Protein AF-A0A8T5TEL5-F1 (afdb_monomer_lite)

Structure (mmCIF, N/CA/C/O backbone):
data_AF-A0A8T5TEL5-F1
#
_entry.id   AF-A0A8T5TEL5-F1
#
loop_
_atom_site.group_PDB
_atom_site.id
_atom_site.type_symbol
_atom_site.label_atom_id
_atom_site.label_alt_id
_atom_site.label_comp_id
_atom_site.label_asym_id
_atom_site.label_entity_id
_atom_site.label_seq_id
_atom_site.pdbx_PDB_ins_code
_atom_site.Cartn_x
_atom_site.Cartn_y
_atom_site.Cartn_z
_atom_site.occupancy
_atom_site.B_iso_or_equiv
_atom_site.auth_seq_id
_atom_site.auth_comp_id
_atom_site.auth_asym_id
_atom_site.auth_atom_id
_atom_site.pdbx_PDB_model_num
ATOM 1 N N . MET A 1 1 ? 15.816 4.395 -6.573 1.00 53.03 1 MET A N 1
ATOM 2 C CA . MET A 1 1 ? 15.335 3.875 -5.270 1.00 53.03 1 MET A CA 1
ATOM 3 C C . MET A 1 1 ? 14.617 4.912 -4.388 1.00 53.03 1 MET A C 1
ATOM 5 O O . MET A 1 1 ? 13.790 4.473 -3.602 1.00 53.03 1 MET A O 1
ATOM 9 N N . SER A 1 2 ? 14.842 6.239 -4.483 1.00 64.44 2 SER A N 1
ATOM 10 C CA . SER A 1 2 ? 14.123 7.202 -3.604 1.00 64.44 2 SER A CA 1
ATOM 11 C C . SER A 1 2 ? 12.626 7.335 -3.929 1.00 64.44 2 SER A C 1
ATOM 13 O O . SER A 1 2 ? 11.804 7.315 -3.021 1.00 64.44 2 SER A O 1
ATOM 15 N N . HIS A 1 3 ? 12.265 7.340 -5.216 1.00 78.56 3 HIS A N 1
ATOM 16 C CA . HIS A 1 3 ? 10.891 7.594 -5.664 1.00 78.56 3 HIS A CA 1
ATOM 17 C C . HIS A 1 3 ? 9.861 6.578 -5.136 1.00 78.56 3 HIS A C 1
ATOM 19 O O . HIS A 1 3 ? 8.778 6.951 -4.702 1.00 78.56 3 HIS A O 1
ATOM 25 N N . ILE A 1 4 ? 10.189 5.279 -5.116 1.00 87.56 4 ILE A N 1
ATOM 26 C CA . ILE A 1 4 ? 9.258 4.259 -4.603 1.00 87.56 4 ILE A CA 1
ATOM 27 C C . ILE A 1 4 ? 9.064 4.363 -3.088 1.00 87.56 4 ILE A C 1
ATOM 29 O O . ILE A 1 4 ? 7.975 4.113 -2.579 1.00 87.56 4 ILE A O 1
ATOM 33 N N . LYS A 1 5 ? 10.107 4.776 -2.362 1.00 88.31 5 LYS A N 1
ATOM 34 C CA . LYS A 1 5 ? 10.040 4.988 -0.916 1.00 88.31 5 LYS A CA 1
ATOM 35 C C . LYS A 1 5 ? 9.133 6.173 -0.581 1.00 88.31 5 LYS A C 1
ATOM 37 O O . LYS A 1 5 ? 8.303 6.060 0.315 1.00 88.31 5 LYS A O 1
ATOM 42 N N . GLU A 1 6 ? 9.255 7.264 -1.332 1.00 91.00 6 GLU A N 1
ATOM 43 C CA . GLU A 1 6 ? 8.390 8.443 -1.209 1.00 91.00 6 GLU A CA 1
ATOM 44 C C . GLU A 1 6 ? 6.922 8.094 -1.502 1.00 91.00 6 GLU A C 1
ATOM 46 O O . GLU A 1 6 ? 6.029 8.488 -0.750 1.00 91.00 6 GLU A O 1
ATOM 51 N N . GLU A 1 7 ? 6.663 7.279 -2.530 1.00 90.50 7 GLU A N 1
ATOM 52 C CA . GLU A 1 7 ? 5.315 6.782 -2.829 1.00 90.50 7 GLU A CA 1
ATOM 53 C C . GLU A 1 7 ? 4.754 5.925 -1.684 1.00 90.50 7 GLU A C 1
ATOM 55 O O . GLU A 1 7 ? 3.631 6.165 -1.234 1.00 90.50 7 GLU A O 1
ATOM 60 N N . ILE A 1 8 ? 5.538 4.984 -1.143 1.00 92.81 8 ILE A N 1
ATOM 61 C CA . ILE A 1 8 ? 5.139 4.188 0.030 1.00 92.81 8 ILE A CA 1
ATOM 62 C C . ILE A 1 8 ? 4.764 5.109 1.198 1.00 92.81 8 ILE A C 1
ATOM 64 O O . ILE A 1 8 ? 3.680 4.970 1.769 1.00 92.81 8 ILE A O 1
ATOM 68 N N . GLU A 1 9 ? 5.616 6.079 1.537 1.00 92.25 9 GLU A N 1
ATOM 69 C CA . GLU A 1 9 ? 5.362 7.023 2.631 1.00 92.25 9 GLU A CA 1
ATOM 70 C C . GLU A 1 9 ? 4.099 7.862 2.384 1.00 92.25 9 GLU A C 1
ATOM 72 O O . GLU A 1 9 ? 3.312 8.091 3.310 1.00 92.25 9 GLU A O 1
ATOM 77 N N . ARG A 1 10 ? 3.847 8.281 1.138 1.00 93.25 10 ARG A N 1
ATOM 78 C CA . ARG A 1 10 ? 2.641 9.027 0.752 1.00 93.25 10 ARG A CA 1
ATOM 79 C C . ARG A 1 10 ? 1.371 8.220 1.015 1.00 93.25 10 ARG A C 1
ATOM 81 O O . ARG A 1 10 ? 0.447 8.736 1.649 1.00 93.25 10 ARG A O 1
ATOM 88 N N . TYR A 1 11 ? 1.324 6.961 0.577 1.00 92.50 11 TYR A N 1
ATOM 89 C CA . TYR A 1 11 ? 0.157 6.097 0.788 1.00 92.50 11 TYR A CA 1
ATOM 90 C C . TYR A 1 11 ? -0.005 5.689 2.258 1.00 92.50 11 TYR A C 1
ATOM 92 O O . TYR A 1 11 ? -1.120 5.730 2.778 1.00 92.50 11 TYR A O 1
ATOM 100 N N . VAL A 1 12 ? 1.084 5.396 2.977 1.00 90.94 12 VAL A N 1
ATOM 101 C CA . VAL A 1 12 ? 1.036 5.155 4.433 1.00 90.94 12 VAL A CA 1
ATOM 102 C C . VAL A 1 12 ? 0.436 6.362 5.155 1.00 90.94 12 VAL A C 1
ATOM 104 O O . VAL A 1 12 ? -0.469 6.217 5.980 1.00 90.94 12 VAL A O 1
ATOM 107 N N . ASN A 1 13 ? 0.896 7.570 4.824 1.00 89.69 13 ASN A N 1
ATOM 108 C CA . ASN A 1 13 ? 0.374 8.799 5.409 1.00 89.69 13 ASN A CA 1
ATOM 109 C C . ASN A 1 13 ? -1.093 9.035 5.047 1.00 89.69 13 ASN A C 1
ATOM 111 O O . ASN A 1 13 ? -1.850 9.480 5.907 1.00 89.69 13 ASN A O 1
ATOM 115 N N . TYR A 1 14 ? -1.520 8.717 3.823 1.00 90.75 14 TYR A N 1
ATOM 116 C CA . TYR A 1 14 ? -2.926 8.798 3.422 1.00 90.75 14 TYR A CA 1
ATOM 117 C C . TYR A 1 14 ? -3.818 7.944 4.335 1.00 90.75 14 TYR A C 1
ATOM 119 O O . TYR A 1 14 ? -4.774 8.455 4.929 1.00 90.75 14 TYR A O 1
ATOM 127 N N . PHE A 1 15 ? -3.467 6.669 4.518 1.00 87.50 15 PHE A N 1
ATOM 128 C CA . PHE A 1 15 ? -4.255 5.745 5.331 1.00 87.50 15 PHE A CA 1
ATOM 129 C C . PHE A 1 15 ? -4.185 6.057 6.834 1.00 87.50 15 PHE A C 1
ATOM 131 O O . PHE A 1 15 ? -5.201 5.942 7.515 1.00 87.50 15 PHE A O 1
ATOM 138 N N . LYS A 1 16 ? -3.046 6.546 7.349 1.00 83.62 16 LYS A N 1
ATOM 139 C CA . LYS A 1 16 ? -2.919 6.994 8.752 1.00 83.62 16 LYS A CA 1
ATOM 140 C C . LYS A 1 16 ? -3.647 8.310 9.044 1.00 83.62 16 LYS A C 1
ATOM 142 O O . LYS A 1 16 ? -4.218 8.475 10.120 1.00 83.62 16 LYS A O 1
ATOM 147 N N . ARG A 1 17 ? -3.617 9.278 8.118 1.00 80.56 17 ARG A N 1
ATOM 148 C CA . ARG A 1 17 ? -4.244 10.604 8.303 1.00 80.56 17 ARG A CA 1
ATOM 149 C C . ARG A 1 17 ? -5.761 10.550 8.217 1.00 80.56 17 ARG A C 1
ATOM 151 O O . ARG A 1 17 ? -6.428 11.372 8.850 1.00 80.56 17 ARG A O 1
ATOM 158 N N . LYS A 1 18 ? -6.325 9.574 7.499 1.00 70.50 18 LYS A N 1
ATOM 159 C CA . LYS A 1 18 ? -7.733 9.203 7.657 1.00 70.50 18 LYS A CA 1
ATOM 160 C C . LYS A 1 18 ? -7.876 8.641 9.081 1.00 70.50 18 LYS A C 1
ATOM 162 O O . LYS A 1 18 ? -7.753 7.443 9.287 1.00 70.50 18 LYS A O 1
ATOM 167 N N . LYS A 1 19 ? -8.121 9.520 10.068 1.00 54.38 19 LYS A N 1
ATOM 168 C CA . LYS A 1 19 ? -8.234 9.292 11.535 1.00 54.38 19 LYS A CA 1
ATOM 169 C C . LYS A 1 19 ? -9.120 8.108 11.993 1.00 54.38 19 LYS A C 1
ATOM 171 O O . LYS A 1 19 ? -9.319 7.931 13.191 1.00 54.38 19 LYS A O 1
ATOM 176 N N . LYS A 1 20 ? -9.693 7.336 11.070 1.00 59.12 20 LYS A N 1
ATOM 177 C CA . LYS A 1 20 ? -10.564 6.189 11.315 1.00 59.12 20 LYS A CA 1
ATOM 178 C C . LYS A 1 20 ? -9.821 4.861 11.447 1.00 59.12 20 LYS A C 1
ATOM 180 O O . LYS A 1 20 ? -10.375 3.986 12.090 1.00 59.12 20 LYS A O 1
ATOM 185 N N . TYR A 1 21 ? -8.614 4.717 10.897 1.00 61.97 21 TYR A N 1
ATOM 186 C CA . TYR A 1 21 ? -7.900 3.441 10.947 1.00 61.97 21 TYR A CA 1
ATOM 187 C C . TYR A 1 21 ? -6.900 3.419 12.098 1.00 61.97 21 TYR A C 1
ATOM 189 O O . TYR A 1 21 ? -5.820 4.008 12.021 1.00 61.97 21 TYR A O 1
ATOM 197 N N . LYS A 1 22 ? -7.270 2.747 13.188 1.00 65.25 22 LYS A N 1
ATOM 198 C CA . LYS A 1 22 ? -6.328 2.405 14.263 1.00 65.25 22 LYS A CA 1
ATOM 199 C C . LYS A 1 22 ? -5.580 1.104 13.960 1.00 65.25 22 LYS A C 1
ATOM 201 O O . LYS A 1 22 ? -4.630 0.793 14.672 1.00 65.25 22 LYS A O 1
ATOM 206 N N . PHE A 1 23 ? -5.989 0.388 12.907 1.00 70.06 23 PHE A N 1
ATOM 207 C CA . PHE A 1 23 ? -5.426 -0.893 12.464 1.00 70.06 23 PHE A CA 1
ATOM 208 C C . PHE A 1 23 ? -5.333 -1.908 13.606 1.00 70.06 23 PHE A C 1
ATOM 210 O O . PHE A 1 23 ? -4.331 -2.588 13.811 1.00 70.06 23 PHE A O 1
ATOM 217 N N . THR A 1 24 ? -6.398 -1.959 14.396 1.00 69.25 24 THR A N 1
ATOM 218 C CA . THR A 1 24 ? -6.531 -2.816 15.575 1.00 69.25 24 THR A CA 1
ATOM 219 C C . THR A 1 24 ? -7.311 -4.092 15.297 1.00 69.25 24 THR A C 1
ATOM 221 O O . THR A 1 24 ? -7.236 -5.025 16.097 1.00 69.25 24 THR A O 1
ATOM 224 N N . ASN A 1 25 ? -8.040 -4.156 14.180 1.00 73.25 25 ASN A N 1
ATOM 225 C CA . ASN A 1 25 ? -8.844 -5.313 13.804 1.00 73.25 25 ASN A CA 1
ATOM 226 C C . ASN A 1 25 ? -8.718 -5.652 12.306 1.00 73.25 25 ASN A C 1
ATOM 228 O O . ASN A 1 25 ? -8.128 -4.910 11.521 1.00 73.25 25 ASN A O 1
ATOM 232 N N . LYS A 1 26 ? -9.262 -6.813 11.926 1.00 80.94 26 LYS A N 1
ATOM 233 C CA . LYS A 1 26 ? -9.224 -7.319 10.550 1.00 80.94 26 LYS A CA 1
ATOM 234 C C . LYS A 1 26 ? -10.084 -6.486 9.591 1.00 80.94 26 LYS A C 1
ATOM 236 O O . LYS A 1 26 ? -9.664 -6.262 8.467 1.00 80.94 26 LYS A O 1
ATOM 241 N N . GLU A 1 27 ? -11.233 -5.979 10.035 1.00 85.00 27 GLU A N 1
ATOM 242 C CA . GLU A 1 27 ? -12.148 -5.194 9.189 1.00 85.00 27 GLU A CA 1
ATOM 243 C C . GLU A 1 27 ? -11.493 -3.917 8.649 1.00 85.00 27 GLU A C 1
ATOM 245 O O . GLU A 1 27 ? -11.680 -3.557 7.492 1.00 85.00 27 GLU A O 1
ATOM 250 N N . GLU A 1 28 ? -10.684 -3.243 9.467 1.00 83.69 28 GLU A N 1
ATOM 251 C CA . GLU A 1 28 ? -9.908 -2.074 9.050 1.00 83.69 28 GLU A CA 1
ATOM 252 C C . GLU A 1 28 ? -8.879 -2.421 7.962 1.00 83.69 28 GLU A C 1
ATOM 254 O O . GLU A 1 28 ? -8.667 -1.633 7.042 1.00 83.69 28 GLU A O 1
ATOM 259 N N . ILE A 1 29 ? -8.257 -3.600 8.053 1.00 85.50 29 ILE A N 1
ATOM 260 C CA . ILE A 1 29 ? -7.303 -4.104 7.054 1.00 85.50 29 ILE A CA 1
ATOM 261 C C . ILE A 1 29 ? -8.042 -4.474 5.766 1.00 85.50 29 ILE A C 1
ATOM 263 O O . ILE A 1 29 ? -7.617 -4.065 4.686 1.00 85.50 29 ILE A O 1
ATOM 267 N N . ASP A 1 30 ? -9.167 -5.179 5.881 1.00 86.25 30 ASP A N 1
ATOM 268 C CA . ASP A 1 30 ? -9.997 -5.581 4.746 1.00 86.25 30 ASP A CA 1
ATOM 269 C C . ASP A 1 30 ? -10.503 -4.345 3.982 1.00 86.25 30 ASP A C 1
ATOM 271 O O . ASP A 1 30 ? -10.415 -4.300 2.758 1.00 86.25 30 ASP A O 1
ATOM 275 N N . GLN A 1 31 ? -10.910 -3.281 4.686 1.00 88.00 31 GLN A N 1
ATOM 276 C CA . GLN A 1 31 ? -11.290 -2.009 4.060 1.00 88.00 31 GLN A CA 1
ATOM 277 C C . GLN A 1 31 ? -10.148 -1.346 3.285 1.00 88.00 31 GLN A C 1
ATOM 279 O O . GLN A 1 31 ? -10.403 -0.695 2.271 1.00 88.00 31 GLN A O 1
ATOM 284 N N . VAL A 1 32 ? -8.900 -1.468 3.751 1.00 88.81 32 VAL A N 1
ATOM 285 C CA . VAL A 1 32 ? -7.743 -0.984 2.988 1.00 88.81 32 VAL A CA 1
ATOM 286 C C . VAL A 1 32 ? -7.535 -1.854 1.755 1.00 88.81 32 VAL A C 1
ATOM 288 O O . VAL A 1 32 ? -7.434 -1.297 0.664 1.00 88.81 32 VAL A O 1
ATOM 291 N N . LEU A 1 33 ? -7.545 -3.182 1.902 1.00 89.25 33 LEU A N 1
ATOM 292 C CA . LEU A 1 33 ? -7.354 -4.133 0.800 1.00 89.25 33 LEU A CA 1
ATOM 293 C C . LEU A 1 33 ? -8.373 -3.946 -0.330 1.00 89.25 33 LEU A C 1
ATOM 295 O O . LEU A 1 33 ? -8.010 -4.061 -1.497 1.00 89.25 33 LEU A O 1
ATOM 299 N N . THR A 1 34 ? -9.624 -3.621 0.001 1.00 90.19 34 THR A N 1
ATOM 300 C CA . THR A 1 34 ? -10.689 -3.389 -0.987 1.00 90.19 34 THR A CA 1
ATOM 301 C C . THR A 1 34 ? -10.797 -1.935 -1.446 1.00 90.19 34 THR A C 1
ATOM 303 O O . THR A 1 34 ? -11.727 -1.598 -2.173 1.00 90.19 34 THR A O 1
ATOM 306 N N . SER A 1 35 ? -9.919 -1.038 -0.991 1.00 91.06 35 SER A N 1
ATOM 307 C CA . SER A 1 35 ? -9.998 0.375 -1.366 1.00 91.06 35 SER A CA 1
ATOM 308 C C . SER A 1 35 ? -9.361 0.644 -2.726 1.00 91.06 35 SER A C 1
ATOM 310 O O . SER A 1 35 ? -8.250 0.190 -3.007 1.00 91.06 35 SER A O 1
ATOM 312 N N . ASP A 1 36 ? -10.001 1.506 -3.519 1.00 93.50 36 ASP A N 1
ATOM 313 C CA . ASP A 1 36 ? -9.453 1.981 -4.798 1.00 93.50 36 ASP A CA 1
ATOM 314 C C . ASP A 1 36 ? -8.048 2.571 -4.634 1.00 93.50 36 ASP A C 1
ATOM 316 O O . ASP A 1 36 ? -7.175 2.392 -5.477 1.00 93.50 36 ASP A O 1
ATOM 320 N N . LYS A 1 37 ? -7.795 3.232 -3.498 1.00 92.00 37 LYS A N 1
ATOM 321 C CA . LYS A 1 37 ? -6.491 3.828 -3.197 1.00 92.00 37 LYS A CA 1
ATOM 322 C C . LYS A 1 37 ? -5.396 2.799 -2.945 1.00 92.00 37 LYS A C 1
ATOM 324 O O . LYS A 1 37 ? -4.242 3.074 -3.258 1.00 92.00 37 LYS A O 1
ATOM 329 N N . TYR A 1 38 ? -5.729 1.638 -2.391 1.00 92.44 38 TYR A N 1
ATOM 330 C CA . TYR A 1 38 ? -4.761 0.556 -2.254 1.00 92.44 38 TYR A CA 1
ATOM 331 C C . TYR A 1 38 ? -4.478 -0.107 -3.605 1.00 92.44 38 TYR A C 1
ATOM 333 O O . TYR A 1 38 ? -3.319 -0.365 -3.919 1.00 92.44 38 TYR A O 1
ATOM 341 N N . LEU A 1 39 ? -5.500 -0.291 -4.448 1.00 92.94 39 LEU A N 1
ATOM 342 C CA . LEU A 1 39 ? -5.308 -0.760 -5.825 1.00 92.94 39 LEU A CA 1
ATOM 343 C C . LEU A 1 39 ? -4.420 0.201 -6.632 1.00 92.94 39 LEU A C 1
ATOM 345 O O . LEU A 1 39 ? -3.505 -0.234 -7.327 1.00 92.94 39 LEU A O 1
ATOM 349 N N . GLU A 1 40 ? -4.627 1.512 -6.491 1.00 93.88 40 GLU A N 1
ATOM 350 C CA . GLU A 1 40 ? -3.789 2.545 -7.113 1.00 93.88 40 GLU A CA 1
ATOM 351 C C . GLU A 1 40 ? -2.331 2.470 -6.635 1.00 93.88 40 GLU A C 1
ATOM 353 O O . GLU A 1 40 ? -1.409 2.556 -7.449 1.00 93.88 40 GLU A O 1
ATOM 358 N N . PHE A 1 41 ? -2.110 2.245 -5.335 1.00 93.56 41 PHE A N 1
ATOM 359 C CA . PHE A 1 41 ? -0.776 2.019 -4.780 1.00 93.56 41 PHE A CA 1
ATOM 360 C C . PHE A 1 41 ? -0.105 0.794 -5.408 1.00 93.56 41 PHE A C 1
ATOM 362 O O . PHE A 1 41 ? 0.998 0.915 -5.938 1.00 93.56 41 PHE A O 1
ATOM 369 N N . VAL A 1 42 ? -0.775 -0.361 -5.397 1.00 90.94 42 VAL A N 1
ATOM 370 C CA . VAL A 1 42 ? -0.233 -1.610 -5.954 1.00 90.94 42 VAL A CA 1
ATOM 371 C C . VAL A 1 42 ? 0.121 -1.426 -7.431 1.00 90.94 42 VAL A C 1
ATOM 373 O O . VAL A 1 42 ? 1.243 -1.727 -7.836 1.00 90.94 42 VAL A O 1
ATOM 376 N N . ASN A 1 43 ? -0.774 -0.828 -8.220 1.00 89.69 43 ASN A N 1
ATOM 377 C CA . ASN A 1 43 ? -0.514 -0.526 -9.628 1.00 89.69 43 ASN A CA 1
ATOM 378 C C . ASN A 1 43 ? 0.674 0.425 -9.814 1.00 89.69 43 ASN A C 1
ATOM 380 O O . ASN A 1 43 ? 1.478 0.231 -10.721 1.00 89.69 43 ASN A O 1
ATOM 384 N N . THR A 1 44 ? 0.829 1.426 -8.944 1.00 90.19 44 THR A N 1
ATOM 385 C CA . THR A 1 44 ? 1.981 2.339 -8.975 1.00 90.19 44 THR A CA 1
ATOM 386 C C . THR A 1 44 ? 3.292 1.585 -8.741 1.00 90.19 44 THR A C 1
ATOM 388 O O . THR A 1 44 ? 4.260 1.808 -9.467 1.00 90.19 44 THR A O 1
ATOM 391 N N . VAL A 1 45 ? 3.320 0.660 -7.775 1.00 89.69 45 VAL A N 1
ATOM 392 C CA . VAL A 1 45 ? 4.494 -0.178 -7.484 1.00 89.69 45 VAL A CA 1
ATOM 393 C C . VAL A 1 45 ? 4.844 -1.051 -8.689 1.00 89.69 45 VAL A C 1
ATOM 395 O O . VAL A 1 45 ? 5.981 -1.010 -9.160 1.00 89.69 45 VAL A O 1
ATOM 398 N N . TYR A 1 46 ? 3.874 -1.789 -9.234 1.00 84.94 46 TYR A N 1
ATOM 399 C CA . TYR A 1 46 ? 4.099 -2.627 -10.415 1.00 84.94 46 TYR A CA 1
ATOM 400 C C . TYR A 1 46 ? 4.577 -1.804 -11.614 1.00 84.94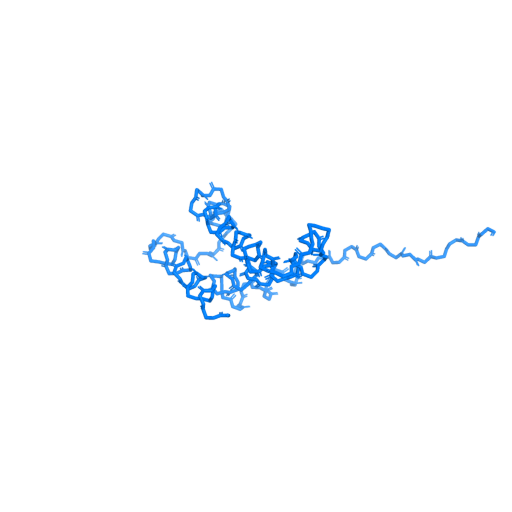 46 TYR A C 1
ATOM 402 O O . TYR A 1 46 ? 5.558 -2.171 -12.258 1.00 84.94 46 TYR A O 1
ATOM 410 N N . ASN A 1 47 ? 3.946 -0.661 -11.888 1.00 84.81 47 ASN A N 1
ATOM 411 C CA . ASN A 1 47 ? 4.339 0.211 -12.993 1.00 84.81 47 ASN A CA 1
ATOM 412 C C . ASN A 1 47 ? 5.761 0.750 -12.822 1.00 84.81 47 ASN A C 1
ATOM 414 O O . ASN A 1 47 ? 6.509 0.788 -13.797 1.00 84.81 47 ASN A O 1
ATOM 418 N N . PHE A 1 48 ? 6.159 1.127 -11.606 1.00 85.12 48 PHE A N 1
ATOM 419 C CA . PHE A 1 48 ? 7.510 1.607 -11.323 1.00 85.12 48 PHE A CA 1
ATOM 420 C C . PHE A 1 48 ? 8.573 0.558 -11.674 1.00 85.12 48 PHE A C 1
ATOM 422 O O . PHE A 1 48 ? 9.502 0.851 -12.430 1.00 85.12 48 PHE A O 1
ATOM 429 N N . TYR A 1 49 ? 8.409 -0.675 -11.189 1.00 79.62 49 TYR A N 1
ATOM 430 C CA . TYR A 1 49 ? 9.375 -1.747 -11.441 1.00 79.62 49 TYR A CA 1
ATOM 431 C C . TYR A 1 49 ? 9.337 -2.250 -12.889 1.00 79.62 49 TYR A C 1
ATOM 433 O O . TYR A 1 49 ? 10.389 -2.499 -13.479 1.00 79.62 49 TYR A O 1
ATOM 441 N N . ASN A 1 50 ? 8.157 -2.286 -13.514 1.00 75.75 50 ASN A N 1
ATOM 442 C CA . ASN A 1 50 ? 8.027 -2.595 -14.939 1.00 75.75 50 ASN A CA 1
ATOM 443 C C . ASN A 1 50 ? 8.695 -1.534 -15.829 1.00 75.75 50 ASN A C 1
ATOM 445 O O . ASN A 1 50 ? 9.293 -1.878 -16.847 1.00 75.75 50 ASN A O 1
ATOM 449 N N . THR A 1 51 ? 8.623 -0.253 -15.451 1.00 75.06 51 THR A N 1
ATOM 450 C CA . THR A 1 51 ? 9.211 0.858 -16.218 1.00 75.06 51 THR A CA 1
ATOM 451 C C . THR A 1 51 ? 10.729 0.909 -16.060 1.00 75.06 51 THR A C 1
ATOM 453 O O . THR A 1 51 ? 11.432 1.071 -17.056 1.00 75.06 51 THR A O 1
ATOM 456 N N . LEU A 1 52 ? 11.253 0.694 -14.848 1.00 65.94 52 LEU A N 1
ATOM 457 C CA . LEU A 1 52 ? 12.697 0.596 -14.593 1.00 65.94 52 LEU A CA 1
ATOM 458 C C . LEU A 1 52 ? 13.362 -0.522 -15.402 1.00 65.94 52 LEU A C 1
ATOM 460 O O . LEU A 1 52 ? 14.441 -0.320 -15.948 1.00 65.94 52 LEU A O 1
ATOM 464 N N . LYS A 1 53 ? 12.695 -1.672 -15.536 1.00 57.44 53 LYS A N 1
ATOM 465 C CA . LYS A 1 53 ? 13.171 -2.791 -16.365 1.00 57.44 53 LYS A CA 1
ATOM 466 C C . LYS A 1 53 ? 12.851 -2.640 -17.853 1.00 57.44 53 LYS A C 1
ATOM 468 O O . LYS A 1 53 ? 13.248 -3.469 -18.665 1.00 57.44 53 LYS A O 1
ATOM 473 N N . SER A 1 54 ? 12.120 -1.597 -18.248 1.00 50.22 54 SER A N 1
ATOM 474 C CA . SER A 1 54 ? 11.803 -1.376 -19.660 1.00 50.22 54 SER A CA 1
ATOM 475 C C . SER A 1 54 ? 12.950 -0.760 -20.461 1.00 50.22 54 SER A C 1
ATOM 477 O O . SER A 1 54 ? 12.909 -0.831 -21.686 1.00 50.22 54 SER A O 1
ATOM 479 N N . LEU A 1 55 ? 13.958 -0.203 -19.779 1.00 55.44 55 LEU A N 1
ATOM 480 C CA . LEU A 1 55 ? 15.039 0.556 -20.406 1.00 55.44 55 LEU A CA 1
ATOM 481 C C . LEU A 1 55 ? 16.198 -0.309 -20.927 1.00 55.44 55 LEU A C 1
ATOM 483 O O . LEU A 1 55 ? 16.793 0.093 -21.913 1.00 55.44 55 LEU A O 1
ATOM 487 N N . ASP A 1 56 ? 16.456 -1.500 -20.365 1.00 52.31 56 ASP A N 1
ATOM 488 C CA . ASP A 1 56 ? 17.592 -2.351 -20.789 1.00 52.31 56 ASP A CA 1
ATOM 489 C C . ASP A 1 56 ? 17.318 -3.870 -20.737 1.00 52.31 56 ASP A C 1
ATOM 491 O O . ASP A 1 56 ? 18.240 -4.672 -20.871 1.00 52.31 56 ASP A O 1
ATOM 495 N N . THR A 1 57 ? 16.069 -4.311 -20.526 1.00 53.53 57 THR A N 1
ATOM 496 C CA . THR A 1 57 ? 15.774 -5.734 -20.268 1.00 53.53 57 THR A CA 1
ATOM 497 C C . THR A 1 57 ? 14.739 -6.322 -21.248 1.00 53.53 57 THR A C 1
ATOM 499 O O . THR A 1 57 ? 13.641 -5.759 -21.380 1.00 53.53 57 THR A O 1
ATOM 502 N N . PRO A 1 58 ? 15.041 -7.447 -21.940 1.00 57.38 58 PRO A N 1
ATOM 503 C CA . PRO A 1 58 ? 14.094 -8.141 -22.818 1.00 57.38 58 PRO A CA 1
ATOM 504 C C . PRO A 1 58 ? 12.797 -8.511 -22.085 1.00 57.38 58 PRO A C 1
ATOM 506 O O . PRO A 1 58 ? 12.790 -8.715 -20.871 1.00 57.38 58 PRO A O 1
ATOM 509 N N . SER A 1 59 ? 11.680 -8.629 -22.811 1.00 57.53 59 SER A N 1
ATOM 510 C CA . SER A 1 59 ? 10.349 -8.887 -22.230 1.00 57.53 59 SER A CA 1
ATOM 511 C C . SER A 1 59 ? 10.277 -10.125 -21.327 1.00 57.53 59 SER A C 1
ATOM 513 O O . SER A 1 59 ? 9.468 -10.150 -20.404 1.00 57.53 59 SER A O 1
ATOM 515 N N . GLU A 1 60 ? 11.131 -11.122 -21.559 1.00 54.09 60 GLU A N 1
ATOM 516 C CA . GLU A 1 60 ? 11.215 -12.356 -20.766 1.00 54.09 60 GLU A CA 1
ATOM 517 C C . GLU A 1 60 ? 11.759 -12.114 -19.346 1.00 54.09 60 GLU A C 1
ATOM 519 O O . GLU A 1 60 ? 11.294 -12.731 -18.390 1.00 54.09 60 GLU A O 1
ATOM 524 N N . GLU A 1 61 ? 12.655 -11.141 -19.157 1.00 52.88 61 GLU A N 1
ATOM 525 C CA . GLU A 1 61 ? 13.189 -10.783 -17.836 1.00 52.88 61 GLU A CA 1
ATOM 526 C C . GLU A 1 61 ? 12.264 -9.847 -17.044 1.00 52.88 61 GLU A C 1
ATOM 528 O O . GLU A 1 61 ? 12.401 -9.717 -15.823 1.00 52.88 61 GLU A O 1
ATOM 533 N N . ARG A 1 62 ? 11.266 -9.228 -17.689 1.00 52.56 62 ARG A N 1
ATOM 534 C CA . ARG A 1 62 ? 10.222 -8.459 -16.983 1.00 52.56 62 ARG A CA 1
ATOM 535 C C . ARG A 1 62 ? 9.338 -9.363 -16.121 1.00 52.56 62 ARG A C 1
ATOM 537 O O . ARG A 1 62 ? 8.870 -8.924 -15.077 1.00 52.56 62 ARG A O 1
ATOM 544 N N . LEU A 1 63 ? 9.198 -10.631 -16.514 1.00 54.84 63 LEU A N 1
ATOM 545 C CA . LEU A 1 63 ? 8.548 -11.694 -15.741 1.00 54.84 63 LEU A CA 1
ATOM 546 C C . LEU A 1 63 ? 9.513 -12.420 -14.785 1.00 54.84 63 LEU A C 1
ATOM 548 O O . LEU A 1 63 ? 9.125 -13.404 -14.156 1.00 54.84 63 LEU A O 1
ATOM 552 N N . SER A 1 64 ? 10.767 -11.967 -14.658 1.00 59.41 64 SER A N 1
ATOM 553 C CA . SER A 1 64 ? 11.729 -12.608 -13.759 1.00 59.41 64 SER A CA 1
ATOM 554 C C . SER A 1 64 ? 11.263 -12.532 -12.304 1.00 59.41 64 SER A C 1
ATOM 556 O O . SER A 1 64 ? 10.763 -11.506 -11.837 1.00 59.41 64 SER A O 1
ATOM 558 N N . ILE A 1 65 ? 11.499 -13.617 -11.563 1.00 59.94 65 ILE A N 1
ATOM 559 C CA . ILE A 1 65 ? 11.224 -13.752 -10.120 1.00 59.94 65 ILE A CA 1
ATOM 560 C C . ILE A 1 65 ? 11.753 -12.543 -9.326 1.00 59.94 65 ILE A C 1
ATOM 562 O O . ILE A 1 65 ? 11.128 -12.110 -8.361 1.00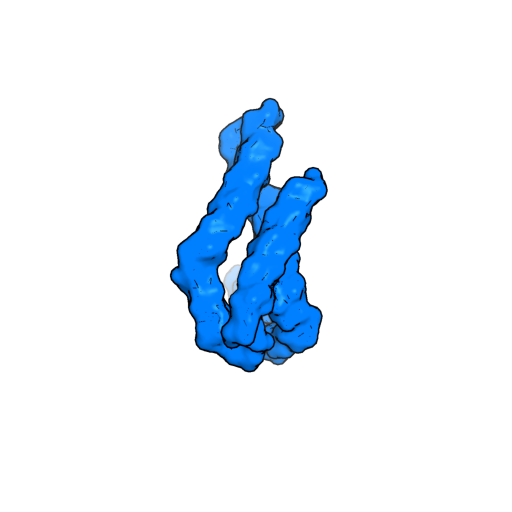 59.94 65 ILE A O 1
ATOM 566 N N . GLN A 1 66 ? 12.861 -11.941 -9.772 1.00 63.75 66 GLN A N 1
ATOM 567 C CA . GLN A 1 66 ? 13.458 -10.764 -9.145 1.00 63.75 66 GLN A CA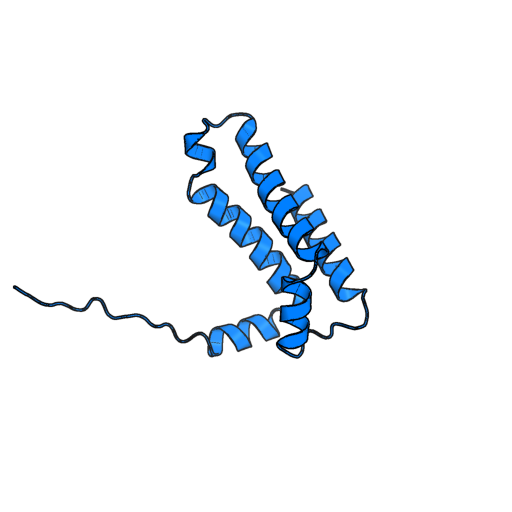 1
ATOM 568 C C . GLN A 1 66 ? 12.537 -9.528 -9.162 1.00 63.75 66 GLN A C 1
ATOM 570 O O . GLN A 1 66 ? 12.499 -8.802 -8.174 1.00 63.75 66 GLN A O 1
ATOM 575 N N . CYS A 1 67 ? 11.774 -9.286 -10.239 1.00 64.50 67 CYS A N 1
ATOM 576 C CA . CYS A 1 67 ? 10.799 -8.183 -10.285 1.00 64.50 67 CYS A CA 1
ATOM 577 C C . CYS A 1 67 ? 9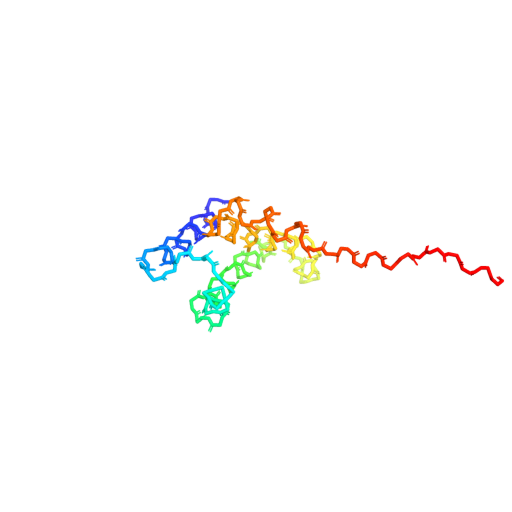.712 -8.363 -9.226 1.00 64.50 67 CYS A C 1
ATOM 579 O O . CYS A 1 67 ? 9.367 -7.426 -8.510 1.00 64.50 67 CYS A O 1
ATOM 581 N N . TYR A 1 68 ? 9.185 -9.583 -9.128 1.00 72.00 68 TYR A N 1
ATOM 582 C CA . TYR A 1 68 ? 8.153 -9.920 -8.156 1.00 72.00 68 TYR A CA 1
ATOM 583 C C . TYR A 1 68 ? 8.674 -9.780 -6.727 1.00 72.00 68 TYR A C 1
ATOM 585 O O . TYR A 1 68 ? 7.977 -9.232 -5.882 1.00 72.00 68 TYR A O 1
ATOM 593 N N . PHE A 1 69 ? 9.931 -10.155 -6.482 1.00 80.44 69 PHE A N 1
ATOM 594 C CA . PHE A 1 69 ? 10.566 -9.975 -5.181 1.00 80.44 69 PHE A CA 1
ATOM 595 C C . PHE A 1 69 ? 10.678 -8.497 -4.769 1.00 80.44 69 PHE A C 1
ATOM 597 O O . PHE A 1 69 ? 10.366 -8.152 -3.631 1.00 80.44 69 PHE A O 1
ATOM 604 N N . GLU A 1 70 ? 11.078 -7.601 -5.676 1.00 81.69 70 GLU A N 1
ATOM 605 C CA . GLU A 1 70 ? 11.178 -6.161 -5.382 1.00 81.69 70 GLU A CA 1
ATOM 606 C C . GLU A 1 70 ? 9.806 -5.498 -5.177 1.00 81.69 70 GLU A C 1
ATOM 608 O O . GLU A 1 70 ? 9.641 -4.645 -4.294 1.00 81.69 70 GLU A O 1
ATOM 613 N N . VAL A 1 71 ? 8.800 -5.919 -5.949 1.00 85.81 71 VAL A N 1
ATOM 614 C CA . VAL A 1 71 ? 7.405 -5.499 -5.761 1.00 85.81 71 VAL A CA 1
ATOM 615 C C . VAL A 1 71 ? 6.884 -5.962 -4.399 1.00 85.81 71 VAL A C 1
ATOM 617 O O . VAL A 1 71 ? 6.358 -5.148 -3.635 1.00 85.81 71 VAL A O 1
ATOM 620 N N . ASP A 1 72 ? 7.094 -7.232 -4.054 1.00 86.62 72 ASP A N 1
ATOM 621 C CA . ASP A 1 72 ? 6.692 -7.798 -2.767 1.00 86.62 72 ASP A CA 1
ATOM 622 C C . ASP A 1 72 ? 7.370 -7.067 -1.607 1.00 86.62 72 ASP A C 1
ATOM 624 O O . ASP A 1 72 ? 6.727 -6.744 -0.608 1.00 86.62 72 ASP A O 1
ATOM 628 N N . GLN A 1 73 ? 8.656 -6.728 -1.729 1.00 89.31 73 GLN A N 1
ATOM 629 C CA . GLN A 1 73 ? 9.361 -5.934 -0.720 1.00 89.31 73 GLN A CA 1
ATOM 630 C C . GLN A 1 73 ? 8.748 -4.543 -0.520 1.00 89.31 73 GLN A C 1
ATOM 632 O O . GLN A 1 73 ? 8.636 -4.076 0.621 1.00 89.31 73 GLN A O 1
ATOM 637 N N . ALA A 1 74 ? 8.340 -3.875 -1.600 1.00 88.88 74 ALA A N 1
ATOM 638 C CA . ALA A 1 74 ? 7.697 -2.567 -1.528 1.00 88.88 74 ALA A CA 1
ATOM 639 C C . ALA A 1 74 ? 6.313 -2.650 -0.859 1.00 88.88 74 ALA A C 1
ATOM 641 O O . ALA A 1 74 ? 6.019 -1.870 0.053 1.00 88.88 74 ALA A O 1
ATOM 642 N N . ILE A 1 75 ? 5.494 -3.634 -1.241 1.00 91.06 75 ILE A N 1
ATOM 643 C CA . ILE A 1 75 ? 4.172 -3.876 -0.641 1.00 91.06 75 ILE A CA 1
ATOM 644 C C . ILE A 1 75 ? 4.309 -4.253 0.843 1.00 91.06 75 ILE A C 1
ATOM 646 O O . ILE A 1 75 ? 3.610 -3.705 1.698 1.00 91.06 75 ILE A O 1
ATOM 650 N N . ASN A 1 76 ? 5.264 -5.116 1.189 1.00 90.25 76 ASN A N 1
ATOM 651 C CA . ASN A 1 76 ? 5.540 -5.480 2.579 1.00 90.25 76 ASN A CA 1
ATOM 652 C C . ASN A 1 76 ? 6.034 -4.285 3.400 1.00 90.25 76 ASN A C 1
ATOM 654 O O . ASN A 1 76 ? 5.656 -4.128 4.562 1.00 90.25 76 ASN A O 1
ATOM 658 N N . SER A 1 77 ? 6.847 -3.407 2.809 1.00 90.94 77 SER A N 1
ATOM 659 C CA . SER A 1 77 ? 7.290 -2.174 3.468 1.00 90.94 77 SER A CA 1
ATOM 660 C C . SER A 1 77 ? 6.118 -1.245 3.773 1.00 90.94 77 SER A C 1
ATOM 662 O O . SER A 1 77 ? 6.054 -0.703 4.876 1.00 90.94 77 SER A O 1
ATOM 664 N N . PHE A 1 78 ? 5.165 -1.113 2.847 1.00 92.62 78 PHE A N 1
ATOM 665 C CA . PHE A 1 78 ? 3.919 -0.390 3.087 1.00 92.62 78 PHE A CA 1
ATOM 666 C C . PHE A 1 78 ? 3.160 -0.959 4.293 1.00 92.62 78 PHE A C 1
ATOM 668 O O . PHE A 1 78 ? 2.876 -0.216 5.233 1.00 92.62 78 PHE A O 1
ATOM 675 N N . TRP A 1 79 ? 2.902 -2.269 4.330 1.00 90.69 79 TRP A N 1
ATOM 676 C CA . TRP A 1 79 ? 2.153 -2.890 5.429 1.00 90.69 79 TRP A CA 1
ATOM 677 C C . TRP A 1 79 ? 2.882 -2.813 6.770 1.00 90.69 79 TRP A C 1
ATOM 679 O O . TRP A 1 79 ? 2.271 -2.482 7.787 1.00 90.69 79 TRP A O 1
ATOM 689 N N . ASN A 1 80 ? 4.198 -3.024 6.782 1.00 89.06 80 ASN A N 1
ATOM 690 C CA . ASN A 1 80 ? 5.015 -2.891 7.988 1.00 89.06 80 ASN A CA 1
ATOM 691 C C . ASN A 1 80 ? 4.992 -1.463 8.547 1.00 89.06 80 ASN A C 1
ATOM 693 O O . ASN A 1 80 ? 4.920 -1.270 9.763 1.00 89.06 80 ASN A O 1
ATOM 697 N N . GLN A 1 81 ? 5.036 -0.452 7.677 1.00 89.00 81 GLN A N 1
ATOM 698 C CA . GLN A 1 81 ? 4.927 0.944 8.095 1.00 89.00 81 GLN A CA 1
ATOM 699 C C . GLN A 1 81 ? 3.506 1.310 8.529 1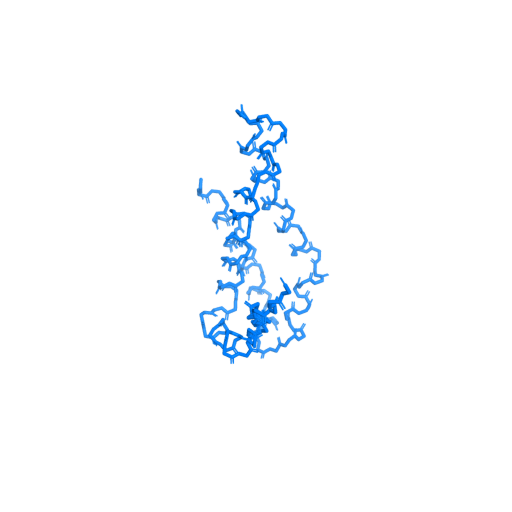.00 89.00 81 GLN A C 1
ATOM 701 O O . GLN A 1 81 ? 3.343 2.106 9.460 1.00 89.00 81 GLN A O 1
ATOM 706 N N . LEU A 1 82 ? 2.489 0.752 7.871 1.00 87.12 82 LEU A N 1
ATOM 707 C CA . LEU A 1 82 ? 1.088 1.041 8.147 1.00 87.12 82 LEU A CA 1
ATOM 708 C C . LEU A 1 82 ? 0.636 0.445 9.485 1.00 87.12 82 LEU A C 1
ATOM 710 O O . LEU A 1 82 ? 0.115 1.177 10.323 1.00 87.12 82 LEU A O 1
ATOM 714 N N . LEU A 1 83 ? 0.894 -0.848 9.697 1.00 84.62 83 LEU A N 1
ATOM 715 C CA . LEU A 1 83 ? 0.453 -1.615 10.869 1.00 84.62 83 LEU A CA 1
ATOM 716 C C . LEU A 1 83 ? 1.438 -1.528 12.050 1.00 84.62 83 LEU A C 1
ATOM 718 O O . LEU A 1 83 ? 1.077 -1.799 13.195 1.00 84.62 83 LEU A O 1
ATOM 722 N N . GLY A 1 84 ? 2.686 -1.131 11.784 1.00 75.88 84 GLY A N 1
ATOM 723 C CA . GLY A 1 84 ? 3.770 -1.104 12.762 1.00 75.88 84 GLY A CA 1
ATOM 724 C C . GLY A 1 84 ? 4.314 -2.499 13.108 1.00 75.88 84 GLY A C 1
ATOM 725 O O . GLY A 1 84 ? 3.617 -3.511 13.025 1.00 75.88 84 GLY A O 1
ATOM 726 N N . LYS A 1 85 ? 5.573 -2.558 13.570 1.00 59.59 85 LYS A N 1
ATOM 727 C CA . LYS A 1 85 ? 6.277 -3.819 13.904 1.00 59.59 85 LYS A CA 1
ATOM 728 C C . LYS A 1 85 ? 5.549 -4.716 14.923 1.00 59.59 85 LYS A C 1
ATOM 730 O O . LYS A 1 85 ? 5.688 -5.929 14.879 1.00 59.59 85 LYS A O 1
ATOM 735 N N . LYS A 1 86 ? 4.738 -4.148 15.825 1.00 54.31 86 LYS A N 1
ATOM 736 C CA . LYS A 1 86 ? 4.017 -4.931 16.849 1.00 54.31 86 LYS A CA 1
ATOM 737 C C . LYS A 1 86 ? 2.877 -5.787 16.280 1.00 54.31 86 LYS A C 1
ATOM 739 O O . LYS A 1 86 ? 2.492 -6.769 16.911 1.00 54.31 86 LYS A O 1
ATOM 744 N N . PHE A 1 87 ? 2.312 -5.422 15.126 1.00 53.72 87 PHE A N 1
ATOM 745 C CA . PHE A 1 87 ? 1.248 -6.204 14.488 1.00 53.72 87 PHE A CA 1
ATOM 746 C C . PHE A 1 87 ? 1.827 -7.328 13.615 1.00 53.72 87 PHE A C 1
ATOM 748 O O . PHE A 1 87 ? 1.294 -8.436 13.628 1.00 53.72 87 PHE A O 1
ATOM 755 N N . SER A 1 88 ? 2.960 -7.091 12.940 1.00 50.16 88 SER A N 1
ATOM 756 C CA . SER A 1 88 ? 3.646 -8.116 12.137 1.00 50.16 88 SER A CA 1
ATOM 757 C C . SER A 1 88 ? 4.170 -9.282 12.988 1.00 50.16 88 SER A C 1
ATOM 759 O O . SER A 1 88 ? 4.063 -10.433 12.577 1.00 50.16 88 SER A O 1
ATOM 761 N N . GLU A 1 89 ? 4.624 -9.027 14.220 1.00 48.78 89 GLU A N 1
ATOM 762 C CA . GLU A 1 89 ? 4.999 -10.073 15.193 1.00 48.78 89 GLU A CA 1
ATOM 763 C C . GLU A 1 89 ? 3.791 -10.908 15.673 1.00 48.78 89 GLU A C 1
ATOM 765 O O . GLU A 1 89 ? 3.888 -12.126 15.849 1.00 48.78 89 GLU A O 1
ATOM 770 N N . LYS A 1 90 ? 2.617 -10.281 15.840 1.00 46.53 90 LYS A N 1
ATOM 771 C CA . LYS A 1 90 ? 1.365 -10.961 16.230 1.00 46.53 90 LYS A CA 1
ATOM 772 C C . LYS A 1 90 ? 0.751 -11.811 15.113 1.00 46.53 90 LYS A C 1
ATOM 774 O O . LYS A 1 90 ? 0.079 -12.797 15.405 1.00 46.53 90 LYS A O 1
ATOM 779 N N . VAL A 1 91 ? 0.954 -11.429 13.853 1.00 49.31 91 VAL A N 1
ATOM 780 C CA . VAL A 1 91 ? 0.510 -12.213 12.690 1.00 49.31 91 VAL A CA 1
ATOM 781 C C . VAL A 1 91 ? 1.495 -13.352 12.405 1.00 49.31 91 VAL A C 1
ATOM 783 O O . VAL A 1 91 ? 1.057 -14.482 12.208 1.00 49.31 91 VAL A O 1
ATOM 786 N N . ASN A 1 92 ? 2.808 -13.116 12.513 1.00 42.50 92 ASN A N 1
ATOM 787 C CA . ASN A 1 92 ? 3.822 -14.170 12.360 1.00 42.50 92 ASN A CA 1
ATOM 788 C C . ASN A 1 92 ? 3.752 -15.244 13.456 1.00 42.50 92 ASN A C 1
ATOM 790 O O . ASN A 1 92 ? 4.039 -16.402 13.183 1.00 42.50 92 ASN A O 1
ATOM 794 N N . SER A 1 93 ? 3.302 -14.906 14.668 1.00 42.44 93 SER A N 1
ATOM 795 C CA . SER A 1 93 ? 3.053 -15.899 15.731 1.00 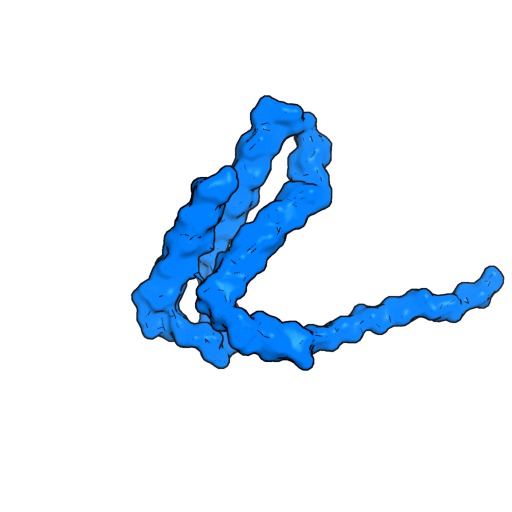42.44 93 SER A CA 1
ATOM 796 C C . SER A 1 93 ? 1.782 -16.739 15.526 1.00 42.44 93 SER A C 1
ATOM 798 O O . SER A 1 93 ? 1.581 -17.714 16.245 1.00 42.44 93 SER A O 1
ATOM 800 N N . LYS A 1 94 ? 0.929 -16.394 14.549 1.00 40.38 94 LYS A N 1
ATOM 801 C CA . LYS A 1 94 ? -0.260 -17.173 14.154 1.00 40.38 94 LYS A CA 1
ATOM 802 C C . LYS A 1 94 ? -0.192 -17.739 12.735 1.00 40.38 94 LYS A C 1
ATOM 804 O O . LYS A 1 94 ? -1.103 -18.471 12.346 1.00 40.38 94 LYS A O 1
ATOM 809 N N . SER A 1 95 ? 0.861 -17.440 11.976 1.00 36.44 95 SER A N 1
ATOM 810 C CA . SER A 1 95 ? 1.124 -18.112 10.708 1.00 36.44 95 SER A CA 1
ATOM 811 C C . SER A 1 95 ? 1.671 -19.499 11.022 1.00 36.44 95 SER A C 1
ATOM 813 O O . SER A 1 95 ? 2.874 -19.707 11.162 1.00 36.44 95 SER A O 1
ATOM 815 N N . TYR A 1 96 ? 0.749 -20.442 11.211 1.00 38.81 96 TYR A N 1
ATOM 816 C CA . TYR A 1 96 ? 1.040 -21.857 11.082 1.00 38.81 96 TYR A CA 1
ATOM 817 C C . TYR A 1 96 ? 1.680 -22.048 9.711 1.00 38.81 96 TYR A C 1
ATOM 819 O O . TYR A 1 96 ? 0.999 -22.048 8.685 1.00 38.81 96 TYR A O 1
ATOM 827 N N . PHE A 1 97 ? 3.000 -22.212 9.709 1.00 36.09 97 PHE A N 1
ATOM 828 C CA . PHE A 1 97 ? 3.662 -23.009 8.701 1.00 36.09 97 PHE A CA 1
ATOM 829 C C . PHE A 1 97 ? 2.902 -24.330 8.632 1.00 36.09 97 PHE A C 1
ATOM 831 O O . PHE A 1 97 ? 3.063 -25.208 9.477 1.00 36.09 97 PHE A O 1
ATOM 838 N N . HIS A 1 98 ? 2.064 -24.481 7.613 1.00 38.69 98 HIS A N 1
ATOM 839 C CA . HIS A 1 98 ? 1.842 -25.799 7.064 1.00 38.69 98 HIS A CA 1
ATOM 840 C C . HIS A 1 98 ? 3.081 -26.104 6.216 1.00 38.69 98 HIS A C 1
ATOM 842 O O . HIS A 1 98 ? 3.043 -26.090 4.989 1.00 38.69 98 HIS A O 1
ATOM 848 N N . GLU A 1 99 ? 4.208 -26.345 6.892 1.00 38.12 99 GLU A N 1
ATOM 849 C CA . GLU A 1 99 ? 5.213 -27.256 6.365 1.00 38.12 99 GLU A CA 1
ATOM 850 C C . GLU A 1 99 ? 4.490 -28.593 6.222 1.00 38.12 99 GLU A C 1
ATOM 852 O O . GLU A 1 99 ? 4.351 -29.365 7.170 1.00 38.12 99 GLU A O 1
ATOM 857 N N . LYS A 1 100 ? 3.930 -28.851 5.038 1.00 36.94 100 LYS A N 1
ATOM 858 C CA . LYS A 1 100 ? 3.733 -30.231 4.627 1.00 36.94 100 LYS A CA 1
ATOM 859 C C . LYS A 1 100 ? 5.121 -30.780 4.361 1.00 36.94 100 LYS A C 1
ATOM 861 O O . LYS A 1 100 ? 5.713 -30.542 3.313 1.00 36.94 100 LYS A O 1
ATOM 866 N N . SER A 1 101 ? 5.611 -31.469 5.378 1.00 42.03 101 SER A N 1
ATOM 867 C CA . SER A 1 101 ? 6.693 -32.432 5.363 1.00 42.03 101 SER A CA 1
ATOM 868 C C . SER A 1 101 ? 6.702 -33.195 4.036 1.00 42.03 101 SER A C 1
ATOM 870 O O . SER A 1 101 ? 5.881 -34.082 3.812 1.00 42.03 101 SER A O 1
ATOM 872 N N . PHE A 1 102 ? 7.639 -32.866 3.149 1.00 40.62 102 PHE A N 1
ATOM 873 C CA . PHE A 1 102 ? 8.104 -33.809 2.137 1.00 40.62 102 PHE A CA 1
ATOM 874 C C . PHE A 1 102 ? 9.118 -34.738 2.814 1.00 40.62 102 PHE A C 1
ATOM 876 O O . PHE A 1 102 ? 10.319 -34.681 2.566 1.00 40.62 102 PHE A O 1
ATOM 883 N N . GLU A 1 103 ? 8.624 -35.587 3.715 1.00 42.00 103 GLU A N 1
ATOM 884 C CA . GLU A 1 103 ? 9.352 -36.776 4.142 1.00 42.00 103 GLU A CA 1
ATOM 885 C C . GLU A 1 103 ? 8.849 -37.974 3.333 1.00 42.00 103 GLU A C 1
ATOM 887 O O . GLU A 1 103 ? 7.706 -38.402 3.452 1.00 42.00 103 GLU A O 1
ATOM 892 N N . LYS A 1 104 ? 9.751 -38.463 2.476 1.00 46.28 104 LYS A N 1
ATOM 893 C CA . LYS A 1 104 ? 9.959 -39.860 2.071 1.00 46.28 104 LYS A CA 1
ATOM 894 C C . LYS A 1 104 ? 8.719 -40.760 1.978 1.00 46.28 104 LYS A C 1
ATOM 896 O O . LYS A 1 104 ? 8.255 -41.301 2.977 1.00 46.28 104 LYS A O 1
ATOM 901 N N . GLN A 1 105 ? 8.381 -41.147 0.750 1.00 39.91 105 GLN A N 1
ATOM 902 C CA . GLN A 1 105 ? 7.995 -42.534 0.496 1.00 39.91 105 GLN A CA 1
ATOM 903 C C . GLN A 1 105 ? 8.909 -43.111 -0.581 1.00 39.91 105 GLN A C 1
ATOM 905 O O . GLN A 1 105 ? 8.908 -42.668 -1.726 1.00 39.91 105 GLN A O 1
ATOM 910 N N . ASN A 1 106 ? 9.738 -44.058 -0.141 1.00 41.66 106 ASN A N 1
ATOM 911 C CA . ASN A 1 106 ? 10.418 -45.010 -1.002 1.00 41.66 106 ASN A CA 1
ATOM 912 C C . ASN A 1 106 ? 9.362 -45.766 -1.818 1.00 41.66 106 ASN A C 1
ATOM 914 O O . ASN A 1 106 ? 8.413 -46.291 -1.233 1.00 41.66 106 ASN A O 1
ATOM 918 N N . PHE A 1 107 ? 9.581 -45.862 -3.123 1.00 48.94 107 PHE A N 1
ATOM 919 C CA . PHE A 1 107 ? 9.179 -47.008 -3.927 1.00 48.94 107 PHE A CA 1
ATOM 920 C C . PHE A 1 107 ? 10.410 -47.491 -4.684 1.00 48.94 107 PHE A C 1
ATOM 922 O O . PHE A 1 107 ? 11.172 -46.616 -5.157 1.00 48.94 107 PHE A O 1
#

Foldseek 3Di:
DVVLVVLLVVLLCVLVVVVPCPVPDDVSVVCCVPDPSNVVNLVVLLCVLLVVCVPPHDPVCNPPPVSVVSSVVSVVVSVCSNNDPVVVVVVVVVPPPPPPDPDDDDD

Secondary structure (DSSP, 8-state):
-HHHHHHHHHHHHHHHHSTT----SHHHHHHHHT-HHHHHHHHHHHHHHHHHTTTT--HHHHTSHHHHHHHHHHHHHHHHHHH-HHHHHHHHTT-------------

pLDDT: mean 71.36, std 19.09, range [36.09, 93.88]

Radius of gyration: 17.62 Å; chains: 1; bounding box: 30×58×40 Å

Sequence (107 aa):
MSHIKEEIERYVNYFKRKKKYKFTNKEEIDQVLTSDKYLEFVNTVYNFYNTLKSLDTPSEERLSIQCYFEVDQAINSFWNQLLGKKFSEKVNSKSYFHEKSFEKQNF